Protein AF-A0A7X9GBL4-F1 (afdb_monomer_lite)

Structure (mmCIF, N/CA/C/O backbone):
data_AF-A0A7X9GBL4-F1
#
_entry.id   AF-A0A7X9GBL4-F1
#
loop_
_atom_site.group_PDB
_atom_site.id
_atom_site.type_symbol
_atom_site.label_atom_id
_atom_site.label_alt_id
_atom_site.label_comp_id
_atom_site.label_asym_id
_atom_site.label_entity_id
_atom_site.label_seq_id
_atom_site.pdbx_PDB_ins_code
_atom_site.Cartn_x
_atom_site.Cartn_y
_atom_site.Cartn_z
_atom_site.occupancy
_atom_site.B_iso_or_equiv
_atom_site.auth_seq_id
_atom_site.auth_comp_id
_atom_site.auth_asym_id
_atom_site.auth_atom_id
_atom_site.pdbx_PDB_model_num
ATOM 1 N N . MET A 1 1 ? -9.971 -14.506 35.851 1.00 68.44 1 MET A N 1
ATOM 2 C CA . MET A 1 1 ? -10.190 -13.549 34.741 1.00 68.44 1 MET A CA 1
ATOM 3 C C . MET A 1 1 ? -8.897 -13.422 33.952 1.00 68.44 1 MET A C 1
ATOM 5 O O . MET A 1 1 ? -7.859 -13.241 34.574 1.00 68.44 1 MET A O 1
ATOM 9 N N . LYS A 1 2 ? -8.928 -13.573 32.623 1.00 83.25 2 LYS A N 1
ATOM 10 C CA . LYS A 1 2 ? -7.744 -13.366 31.772 1.00 83.25 2 LYS A CA 1
ATOM 11 C C . LYS A 1 2 ? -7.601 -11.865 31.495 1.00 83.25 2 LYS A C 1
ATOM 13 O O . LYS A 1 2 ? -8.618 -11.191 31.361 1.00 83.25 2 LYS A O 1
ATOM 18 N N . ASN A 1 3 ? -6.375 -11.345 31.452 1.00 83.12 3 ASN A N 1
ATOM 19 C CA . ASN A 1 3 ? -6.133 -9.928 31.168 1.00 83.12 3 ASN A CA 1
ATOM 20 C C . ASN A 1 3 ? -6.713 -9.560 29.782 1.00 83.12 3 ASN A C 1
ATOM 22 O O . ASN A 1 3 ? -6.296 -10.182 28.802 1.00 83.12 3 ASN A O 1
ATOM 26 N N . PRO A 1 4 ? -7.654 -8.598 29.685 1.00 81.25 4 PRO A N 1
ATOM 27 C CA . PRO A 1 4 ? -8.263 -8.215 28.412 1.00 81.25 4 PRO A CA 1
ATOM 28 C C . PRO A 1 4 ? -7.391 -7.253 27.586 1.00 81.25 4 PRO A C 1
ATOM 30 O O . PRO A 1 4 ? -7.684 -7.007 26.419 1.00 81.25 4 PRO A O 1
ATOM 33 N N . PHE A 1 5 ? -6.328 -6.686 28.166 1.00 84.38 5 PHE A N 1
ATOM 34 C CA . PHE A 1 5 ? -5.505 -5.673 27.512 1.00 84.38 5 PHE A CA 1
ATOM 35 C C . PHE A 1 5 ? -4.377 -6.290 26.679 1.00 84.38 5 PHE A C 1
ATOM 37 O O . PHE A 1 5 ? -3.616 -7.137 27.153 1.00 84.38 5 PHE A O 1
ATOM 44 N N . LYS A 1 6 ? -4.233 -5.802 25.441 1.00 83.19 6 LYS A N 1
ATOM 45 C CA . LYS A 1 6 ? -3.100 -6.096 24.555 1.00 83.19 6 LYS A CA 1
ATOM 46 C C . LYS A 1 6 ? -2.160 -4.899 24.496 1.00 83.19 6 LYS A C 1
ATOM 48 O O . LYS A 1 6 ? -2.595 -3.771 24.289 1.00 83.19 6 LYS A O 1
ATOM 53 N N . PHE A 1 7 ? -0.865 -5.163 24.639 1.00 83.12 7 PHE A N 1
ATOM 54 C CA . PHE A 1 7 ? 0.184 -4.147 24.607 1.00 83.12 7 PHE A CA 1
ATOM 55 C C . PHE A 1 7 ? 1.187 -4.447 23.492 1.00 83.12 7 PHE A C 1
ATOM 57 O O . PHE A 1 7 ? 1.377 -5.601 23.111 1.00 83.12 7 PHE A O 1
ATOM 64 N N . GLY A 1 8 ? 1.821 -3.399 22.961 1.00 80.25 8 GLY A N 1
ATOM 65 C CA . GLY A 1 8 ? 2.931 -3.518 22.007 1.00 80.25 8 GLY A CA 1
ATOM 66 C C . GLY A 1 8 ? 2.575 -4.097 20.633 1.00 80.25 8 GLY A C 1
ATOM 67 O O . GLY A 1 8 ? 3.478 -4.421 19.872 1.00 80.25 8 GLY A O 1
ATOM 68 N N . THR A 1 9 ? 1.290 -4.238 20.307 1.00 83.94 9 THR A N 1
ATOM 69 C CA . THR A 1 9 ? 0.820 -4.857 19.060 1.00 83.94 9 THR A CA 1
ATOM 70 C C . THR A 1 9 ? -0.289 -4.027 18.421 1.00 83.94 9 THR A C 1
ATOM 72 O O . THR A 1 9 ? -0.995 -3.282 19.103 1.00 83.94 9 THR A O 1
ATOM 75 N N . VAL A 1 10 ? -0.438 -4.143 17.098 1.00 84.88 10 VAL A N 1
ATOM 76 C CA . VAL A 1 10 ? -1.598 -3.594 16.383 1.00 84.88 10 VAL A CA 1
ATOM 77 C C . VAL A 1 10 ? -2.838 -4.371 16.822 1.00 84.88 10 VAL A C 1
ATOM 79 O O . VAL A 1 10 ? -2.853 -5.602 16.766 1.00 84.88 10 VAL A O 1
ATOM 82 N N . VAL A 1 11 ? -3.871 -3.654 17.255 1.00 87.50 11 VAL A N 1
ATOM 83 C CA . VAL A 1 11 ? -5.123 -4.230 17.768 1.00 87.50 11 VAL A CA 1
ATOM 84 C C . VAL A 1 11 ? -6.243 -4.097 16.738 1.00 87.50 11 VAL A C 1
ATOM 86 O O . VAL A 1 11 ? -6.223 -3.192 15.906 1.00 87.50 11 VAL A O 1
ATOM 89 N N . ASP A 1 12 ? -7.214 -5.005 16.786 1.00 82.00 12 ASP A N 1
ATOM 90 C CA . ASP A 1 12 ? -8.395 -5.022 15.922 1.00 82.00 12 ASP A CA 1
ATOM 91 C C . ASP A 1 12 ? -9.640 -5.523 16.673 1.00 82.00 12 ASP A C 1
ATOM 93 O O . ASP A 1 12 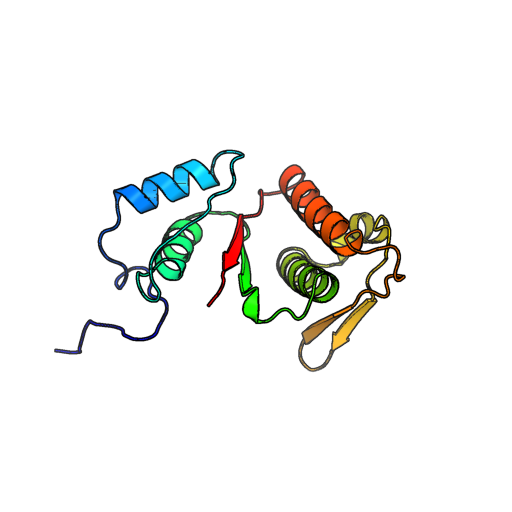? -9.544 -6.076 17.776 1.00 82.00 12 ASP A O 1
ATOM 97 N N . LYS A 1 13 ? -10.815 -5.311 16.058 1.00 81.50 13 LYS A N 1
ATOM 98 C CA . LYS A 1 13 ? -12.116 -5.844 16.492 1.00 81.50 13 LYS A CA 1
ATOM 99 C C . LYS A 1 13 ? -12.384 -5.591 17.981 1.00 81.50 13 LYS A C 1
ATOM 101 O O . LYS A 1 13 ? -12.431 -4.448 18.413 1.00 81.50 13 LYS A O 1
ATOM 106 N N . GLU A 1 14 ? -12.524 -6.660 18.762 1.00 82.50 14 GLU A N 1
ATOM 107 C CA . GLU A 1 14 ? -12.845 -6.648 20.193 1.00 82.50 14 GLU A CA 1
ATOM 108 C C . GLU A 1 14 ? -11.799 -5.925 21.060 1.00 82.50 14 GLU A C 1
ATOM 110 O O . GLU A 1 14 ? -12.103 -5.520 22.177 1.00 82.50 14 GLU A O 1
ATOM 115 N N . HIS A 1 15 ? -10.579 -5.730 20.544 1.00 84.38 15 HIS A N 1
ATOM 116 C CA . HIS A 1 15 ? -9.502 -5.018 21.235 1.00 84.38 15 HIS A CA 1
ATOM 117 C C . HIS A 1 15 ? -9.341 -3.562 20.758 1.00 84.38 15 HIS A C 1
ATOM 119 O O . HIS A 1 15 ? -8.476 -2.853 21.272 1.00 84.38 15 HIS A O 1
ATOM 125 N N . PHE A 1 16 ? -10.134 -3.109 19.777 1.00 87.88 16 PHE A N 1
ATOM 126 C CA . PHE A 1 16 ? -10.150 -1.725 19.305 1.00 87.88 16 PHE A CA 1
ATOM 127 C C . PHE A 1 16 ? -11.384 -1.006 19.861 1.00 87.88 16 PHE A C 1
ATOM 129 O O . PHE A 1 16 ? -12.517 -1.375 19.563 1.00 87.88 16 PHE A O 1
ATOM 136 N N . THR A 1 17 ? -11.171 0.017 20.688 1.00 86.50 17 THR A N 1
ATOM 137 C CA . THR A 1 17 ? -12.250 0.725 21.390 1.00 86.50 17 THR A CA 1
ATOM 138 C C . THR A 1 17 ? -12.312 2.198 20.989 1.00 86.50 17 THR A C 1
ATOM 140 O O . THR A 1 17 ? -11.298 2.806 20.640 1.00 86.50 17 THR A O 1
ATOM 143 N N . ASN A 1 18 ? -13.510 2.786 21.095 1.00 89.69 18 ASN A N 1
ATOM 144 C CA . ASN A 1 18 ? -13.777 4.204 20.825 1.00 89.69 18 ASN A CA 1
ATOM 145 C C . ASN A 1 18 ? -13.439 4.620 19.367 1.00 89.69 18 ASN A C 1
ATOM 147 O O . ASN A 1 18 ? -13.572 3.809 18.449 1.00 89.69 18 ASN A O 1
ATOM 151 N N . ARG A 1 19 ? -13.048 5.883 19.142 1.00 92.69 19 ARG A N 1
ATOM 152 C CA . ARG A 1 19 ? -12.660 6.459 17.844 1.00 92.69 19 ARG A CA 1
ATOM 153 C C . ARG A 1 19 ? -13.783 6.452 16.804 1.00 92.69 19 ARG A C 1
ATOM 155 O O . ARG A 1 19 ? -13.548 6.137 15.641 1.00 92.69 19 ARG A O 1
ATOM 162 N N . ILE A 1 20 ? -15.028 6.660 17.232 1.00 93.25 20 ILE A N 1
ATOM 163 C CA . ILE A 1 20 ? -16.199 6.544 16.346 1.00 93.25 20 ILE A CA 1
ATOM 164 C C . ILE A 1 20 ? -16.144 7.622 15.255 1.00 93.25 20 ILE A C 1
ATOM 166 O O . ILE A 1 20 ? -16.315 7.309 14.077 1.00 93.25 20 ILE A O 1
ATOM 170 N N . GLU A 1 21 ? -15.838 8.861 15.641 1.00 95.81 21 GLU A N 1
ATOM 171 C CA . GLU A 1 21 ? -15.731 10.000 14.725 1.00 95.81 21 GLU A CA 1
ATOM 172 C C . GLU A 1 21 ? -14.552 9.826 13.765 1.00 95.81 21 GLU A C 1
ATOM 174 O O . GLU A 1 21 ? -14.744 9.861 12.551 1.00 95.81 21 GLU A O 1
ATOM 179 N N . GLU A 1 22 ? -13.358 9.498 14.270 1.00 96.00 22 GLU A N 1
ATOM 180 C CA . GLU A 1 22 ? -12.175 9.324 13.420 1.00 96.00 22 GLU A CA 1
ATOM 181 C C . GLU A 1 22 ? -12.327 8.144 12.453 1.00 96.00 22 GLU A C 1
ATOM 183 O O . GLU A 1 22 ? -11.852 8.194 11.319 1.00 96.00 22 GLU A O 1
ATOM 188 N N . GLN A 1 23 ? -13.015 7.070 12.856 1.00 95.12 23 GLN A N 1
ATOM 189 C CA . GLN A 1 23 ? -13.348 5.979 11.937 1.00 95.12 23 GLN A CA 1
ATOM 190 C C . GLN A 1 23 ? -14.248 6.455 10.797 1.00 95.12 23 GLN A C 1
ATOM 192 O O . GLN A 1 23 ? -14.038 6.044 9.654 1.00 95.12 23 GLN A O 1
ATOM 197 N N . GLN A 1 24 ? -15.238 7.299 11.092 1.00 95.62 24 GLN A N 1
ATOM 198 C CA . GLN A 1 24 ? -16.125 7.850 10.074 1.00 95.62 24 GLN A CA 1
ATOM 199 C C . GLN A 1 24 ? -15.380 8.814 9.144 1.00 95.62 24 GLN A C 1
ATOM 201 O O . GLN A 1 24 ? -15.547 8.730 7.929 1.00 95.62 24 GLN A O 1
ATOM 206 N N . GLU A 1 25 ? -14.512 9.673 9.678 1.00 96.19 25 GLU A N 1
ATOM 207 C CA . GLU A 1 25 ? -13.670 10.573 8.883 1.00 96.19 25 GLU A CA 1
ATOM 208 C C . GLU A 1 25 ? -12.751 9.800 7.933 1.00 96.19 25 GLU A C 1
ATOM 210 O O . GLU A 1 25 ? -12.719 10.074 6.732 1.00 96.19 25 GLU A O 1
ATOM 215 N N . VAL A 1 26 ? -12.059 8.776 8.442 1.00 96.62 26 VAL A N 1
ATOM 216 C CA . VAL A 1 26 ? -11.188 7.917 7.629 1.00 96.62 26 VAL A CA 1
ATOM 217 C C . VAL A 1 26 ? -11.992 7.234 6.518 1.00 96.62 26 VAL A C 1
ATOM 219 O O . VAL A 1 26 ? -11.536 7.210 5.375 1.00 96.62 26 VAL A O 1
ATOM 222 N N . ARG A 1 27 ? -13.195 6.714 6.812 1.00 95.62 27 ARG A N 1
ATOM 223 C CA . ARG A 1 27 ? -14.085 6.122 5.791 1.00 95.62 27 ARG A CA 1
ATOM 224 C C . ARG A 1 27 ? -14.464 7.140 4.720 1.00 95.62 27 ARG A C 1
ATOM 226 O O . ARG A 1 27 ? -14.261 6.867 3.540 1.00 95.62 27 ARG A O 1
ATOM 233 N N . ASN A 1 28 ? -14.923 8.322 5.128 1.00 95.94 28 ASN A N 1
ATOM 234 C CA . ASN A 1 28 ? -15.321 9.389 4.209 1.00 95.94 28 ASN A CA 1
ATOM 235 C C . ASN A 1 28 ? -14.179 9.761 3.250 1.00 95.94 28 ASN A C 1
ATOM 237 O O . ASN A 1 28 ? -14.402 9.916 2.048 1.00 95.94 28 ASN A O 1
ATOM 241 N N . VAL A 1 29 ? -12.942 9.857 3.752 1.00 96.44 29 VAL A N 1
ATOM 242 C CA . VAL A 1 29 ? -11.783 10.156 2.901 1.00 96.44 29 VAL A CA 1
ATOM 243 C C . VAL A 1 29 ? -11.445 8.983 1.978 1.00 96.44 29 VAL A C 1
ATOM 245 O O . VAL A 1 29 ? -11.244 9.211 0.787 1.00 96.44 29 VAL A O 1
ATOM 248 N N . ILE A 1 30 ? -11.451 7.739 2.472 1.00 94.69 30 ILE A N 1
ATOM 249 C CA . ILE A 1 30 ? -11.197 6.531 1.661 1.00 94.69 30 ILE A CA 1
ATOM 250 C C . ILE A 1 30 ? -12.201 6.387 0.505 1.00 94.69 30 ILE A C 1
ATOM 252 O O . ILE A 1 30 ? -11.835 5.891 -0.574 1.00 94.69 30 ILE A O 1
ATOM 256 N N . ASP A 1 31 ? -13.454 6.785 0.716 1.00 93.00 31 ASP A N 1
ATOM 257 C CA . ASP A 1 31 ? -14.515 6.733 -0.293 1.00 93.00 31 ASP A CA 1
ATOM 258 C C . ASP A 1 31 ? -14.434 7.906 -1.284 1.00 93.00 31 ASP A C 1
ATOM 260 O O . ASP A 1 31 ? -14.800 7.761 -2.452 1.00 93.00 31 ASP A O 1
ATOM 264 N N . SER A 1 32 ? -13.826 9.024 -0.886 1.00 93.50 32 SER A N 1
ATOM 265 C CA . SER A 1 32 ? -13.530 10.161 -1.765 1.00 93.50 32 SER A CA 1
ATOM 266 C C . SER A 1 32 ? -12.341 9.913 -2.719 1.00 93.50 32 SER A C 1
ATOM 268 O O . SER A 1 32 ? -11.783 8.819 -2.784 1.00 93.50 32 SER A O 1
ATOM 270 N N . ASN A 1 33 ? -11.943 10.934 -3.486 1.00 88.69 33 ASN A N 1
ATOM 271 C CA . ASN A 1 33 ? -10.718 10.933 -4.305 1.00 88.69 33 ASN A CA 1
ATOM 272 C C . ASN A 1 33 ? -9.530 11.628 -3.609 1.00 88.69 33 ASN A C 1
ATOM 274 O O . ASN A 1 33 ? -8.524 11.903 -4.258 1.00 88.69 33 ASN A O 1
ATOM 278 N N . ASN A 1 34 ? -9.646 11.936 -2.314 1.00 93.81 34 ASN A N 1
ATOM 279 C CA . ASN A 1 34 ? -8.614 12.639 -1.558 1.00 93.81 34 ASN A CA 1
ATOM 280 C C . ASN A 1 34 ? -7.632 11.674 -0.886 1.00 93.81 34 ASN A C 1
ATOM 282 O O . ASN A 1 34 ? -7.973 10.547 -0.524 1.00 93.81 34 ASN A O 1
ATOM 286 N N . HIS A 1 35 ? -6.413 12.160 -0.660 1.00 95.19 35 HIS A N 1
ATOM 287 C CA . HIS A 1 35 ? -5.424 11.482 0.170 1.00 95.19 35 HIS A CA 1
ATOM 288 C C . HIS A 1 35 ? -5.606 11.869 1.642 1.00 95.19 35 HIS A C 1
ATOM 290 O O . HIS A 1 35 ? -5.867 13.030 1.957 1.00 95.19 35 HIS A O 1
ATOM 296 N N . LEU A 1 36 ? -5.442 10.898 2.543 1.00 95.75 36 LEU A N 1
ATOM 297 C CA . LEU A 1 36 ? -5.454 11.114 3.988 1.00 95.75 36 LEU A CA 1
ATOM 298 C C . LEU A 1 36 ? -4.023 11.102 4.528 1.00 95.75 36 LEU A C 1
ATOM 300 O O . LEU A 1 36 ? -3.305 10.124 4.330 1.00 95.75 36 LEU A O 1
ATOM 304 N N . ILE A 1 37 ? -3.647 12.141 5.271 1.00 95.44 37 ILE A N 1
ATOM 305 C CA . ILE A 1 37 ? -2.439 12.151 6.102 1.00 95.44 37 ILE A CA 1
ATOM 306 C C . ILE A 1 37 ? -2.886 12.050 7.560 1.00 95.44 37 ILE A C 1
ATOM 308 O O . ILE A 1 37 ? -3.650 12.889 8.032 1.00 95.44 37 ILE A O 1
ATOM 312 N N . LEU A 1 38 ? -2.421 11.023 8.274 1.00 94.06 38 LEU A N 1
ATOM 313 C CA . LEU A 1 38 ? -2.807 10.771 9.662 1.00 94.06 38 LEU A CA 1
ATOM 314 C C . LEU A 1 38 ? -1.632 11.063 10.607 1.00 94.06 38 LEU A C 1
ATOM 316 O O . LEU A 1 38 ? -0.645 10.329 10.627 1.00 94.06 38 LEU A O 1
ATOM 320 N N . ILE A 1 39 ? -1.746 12.117 11.420 1.00 92.62 39 ILE A N 1
ATOM 321 C CA . ILE A 1 39 ? -0.662 12.599 12.291 1.00 92.62 39 ILE A CA 1
ATOM 322 C C . ILE A 1 39 ? -1.056 12.438 13.759 1.00 92.62 39 ILE A C 1
ATOM 324 O O . ILE A 1 39 ? -2.106 12.894 14.197 1.00 92.62 39 ILE A O 1
ATOM 328 N N . SER A 1 40 ? -0.196 11.783 14.538 1.00 91.38 40 SER A N 1
ATOM 329 C CA . SER A 1 40 ? -0.317 11.672 15.996 1.00 91.38 40 SER A CA 1
ATOM 330 C C . SER A 1 40 ? 1.007 11.165 16.588 1.00 91.38 40 SER A C 1
ATOM 332 O O . SER A 1 40 ? 1.791 10.555 15.850 1.00 91.38 40 SER A O 1
ATOM 334 N N . PRO A 1 41 ? 1.235 11.265 17.911 1.00 91.81 41 PRO A N 1
ATOM 335 C CA . PRO A 1 41 ? 2.411 10.663 18.541 1.00 91.81 41 PRO A CA 1
ATOM 336 C C . PRO A 1 41 ? 2.481 9.132 18.357 1.00 91.81 41 PRO A C 1
ATOM 338 O O . PRO A 1 41 ? 1.489 8.468 18.012 1.00 91.81 41 PRO A O 1
ATOM 341 N N . ARG A 1 42 ? 3.668 8.545 18.578 1.00 87.62 42 ARG A N 1
ATOM 342 C CA . ARG A 1 42 ? 3.892 7.089 18.477 1.00 87.62 42 ARG A CA 1
ATOM 343 C C . ARG A 1 42 ? 3.001 6.345 19.481 1.00 87.62 42 ARG A C 1
ATOM 345 O O . ARG A 1 42 ? 2.803 6.809 20.597 1.00 87.62 42 ARG A O 1
ATOM 352 N N . ARG A 1 43 ? 2.488 5.171 19.091 1.00 87.75 43 ARG A N 1
ATOM 353 C CA . ARG A 1 43 ? 1.616 4.291 19.908 1.00 87.75 43 ARG A CA 1
ATOM 354 C C . ARG A 1 43 ? 0.200 4.815 20.210 1.00 87.75 43 ARG A C 1
ATOM 356 O O . ARG A 1 43 ? -0.506 4.200 20.995 1.00 87.75 43 ARG A O 1
ATOM 363 N N . TYR A 1 44 ? -0.267 5.854 19.517 1.00 90.88 44 TYR A N 1
ATOM 364 C CA . TYR A 1 44 ? -1.657 6.341 19.629 1.00 90.88 44 TYR A CA 1
ATOM 365 C C . TYR A 1 44 ? -2.691 5.529 18.823 1.00 90.88 44 TYR A C 1
ATOM 367 O O . TYR A 1 44 ? -3.865 5.893 18.779 1.00 90.88 44 TYR A O 1
ATOM 375 N N . GLY A 1 45 ? -2.272 4.427 18.190 1.00 90.38 45 GLY A N 1
ATOM 376 C CA . GLY A 1 45 ? -3.181 3.495 17.517 1.00 90.38 45 GLY A CA 1
ATOM 377 C C . GLY A 1 45 ? -3.542 3.846 16.071 1.00 90.38 45 GLY A C 1
ATOM 378 O O . GLY A 1 45 ? -4.538 3.332 15.581 1.00 90.38 45 GLY A O 1
ATOM 379 N N . LYS A 1 46 ? -2.742 4.665 15.371 1.00 93.62 46 LYS A N 1
ATOM 380 C CA . LYS A 1 46 ? -2.943 5.018 13.948 1.00 93.62 46 LYS A CA 1
ATOM 381 C C . LYS A 1 46 ? -3.086 3.794 13.038 1.00 93.62 46 LYS A C 1
ATOM 383 O O . LYS A 1 46 ? -4.105 3.634 12.375 1.00 93.62 46 LYS A O 1
ATOM 388 N N . THR A 1 47 ? -2.107 2.891 13.071 1.00 92.88 47 THR A N 1
ATOM 389 C CA . THR A 1 47 ? -2.118 1.648 12.286 1.00 92.88 47 THR A CA 1
ATOM 390 C C . THR A 1 47 ? -3.325 0.776 12.640 1.00 92.88 47 THR A C 1
ATOM 392 O O . THR A 1 47 ? -3.975 0.233 11.751 1.00 92.88 47 THR A O 1
ATOM 395 N N . SER A 1 48 ? -3.685 0.693 13.929 1.00 93.69 48 SER A N 1
ATOM 396 C CA . SER A 1 48 ? -4.883 -0.023 14.390 1.00 93.69 48 SER A CA 1
ATOM 397 C C . SER A 1 48 ? -6.171 0.608 13.855 1.00 93.69 48 SER A C 1
ATOM 399 O O . SER A 1 48 ? -7.052 -0.122 13.418 1.00 93.69 48 SER A O 1
ATOM 401 N N . LEU A 1 49 ? -6.271 1.942 13.826 1.00 94.81 49 LEU A N 1
ATOM 402 C CA . LEU A 1 49 ? -7.416 2.668 13.270 1.00 94.81 49 LEU A CA 1
ATOM 403 C C . LEU A 1 49 ? -7.585 2.367 11.777 1.00 94.81 49 LEU A C 1
ATOM 405 O O . LEU A 1 49 ? -8.664 1.949 11.360 1.00 94.81 49 LEU A O 1
ATOM 409 N N . ILE A 1 50 ? -6.517 2.509 10.984 1.00 95.12 50 ILE A N 1
ATOM 410 C CA . ILE A 1 50 ? -6.564 2.224 9.542 1.00 95.12 50 ILE A CA 1
ATOM 411 C C . ILE A 1 50 ? -6.878 0.747 9.290 1.00 95.12 50 ILE A C 1
ATOM 413 O O . ILE A 1 50 ? -7.747 0.441 8.472 1.00 95.12 50 ILE A O 1
ATOM 417 N N . LYS A 1 51 ? -6.242 -0.181 10.018 1.00 93.56 51 LYS A N 1
ATOM 418 C CA . LYS A 1 51 ? -6.529 -1.620 9.916 1.00 93.56 51 LYS A CA 1
ATOM 419 C C . LYS A 1 51 ? -7.989 -1.922 10.261 1.00 93.56 51 LYS A C 1
ATOM 421 O O . LYS A 1 51 ? -8.643 -2.664 9.533 1.00 93.56 51 LYS A O 1
ATOM 426 N N . ASN A 1 52 ? -8.517 -1.327 11.331 1.00 94.00 52 ASN A N 1
ATOM 427 C CA . ASN A 1 52 ? -9.902 -1.533 11.737 1.00 94.00 52 ASN A CA 1
ATOM 428 C C . ASN A 1 52 ? -10.868 -1.026 10.663 1.00 94.00 52 ASN A C 1
ATOM 430 O O . ASN A 1 52 ? -11.710 -1.792 10.204 1.00 94.00 52 ASN A O 1
ATOM 434 N N . VAL A 1 53 ? -10.710 0.210 10.184 1.00 94.75 53 VAL A N 1
ATOM 435 C CA . VAL A 1 53 ? -11.577 0.769 9.134 1.00 94.75 53 VAL A CA 1
ATOM 436 C C . VAL A 1 53 ? -11.522 -0.070 7.855 1.00 94.75 53 VAL A C 1
ATOM 438 O O . VAL A 1 53 ? -12.564 -0.490 7.352 1.00 94.75 53 VAL A O 1
ATOM 441 N N . THR A 1 54 ? -10.317 -0.361 7.361 1.00 94.12 54 THR A N 1
ATOM 442 C CA . THR A 1 54 ? -10.120 -1.055 6.079 1.00 94.12 54 THR A CA 1
ATOM 443 C C . THR A 1 54 ? -10.542 -2.522 6.106 1.00 94.12 54 THR A C 1
ATOM 445 O O . THR A 1 54 ? -11.022 -3.017 5.093 1.00 94.12 54 THR A O 1
ATOM 448 N N . SER A 1 55 ? -10.467 -3.206 7.255 1.00 91.56 55 SER A N 1
ATOM 449 C CA . SER A 1 55 ? -10.921 -4.604 7.391 1.00 91.56 55 SER A CA 1
ATOM 450 C C . SER A 1 55 ? -12.416 -4.824 7.127 1.00 91.56 55 SER A C 1
ATOM 452 O O . SER A 1 55 ? -12.829 -5.953 6.878 1.00 91.56 55 SER A O 1
ATOM 454 N N . HIS A 1 56 ? -13.219 -3.757 7.163 1.00 87.88 56 HIS A N 1
ATOM 455 C CA . HIS A 1 56 ? -14.654 -3.795 6.874 1.00 87.88 56 HIS A CA 1
ATOM 456 C C . HIS A 1 56 ? -14.981 -3.369 5.436 1.00 87.88 56 HIS A C 1
ATOM 458 O O . HIS A 1 56 ? -16.154 -3.251 5.090 1.00 87.88 56 HIS A O 1
ATOM 464 N N . LEU A 1 57 ? -13.970 -3.074 4.615 1.00 92.50 57 LEU A N 1
ATOM 465 C CA . LEU A 1 57 ? -14.147 -2.625 3.240 1.00 92.50 57 LEU A CA 1
ATOM 466 C C . LEU A 1 57 ? -13.840 -3.767 2.279 1.00 92.50 57 LEU A C 1
ATOM 468 O O . LEU A 1 57 ? -12.804 -4.420 2.364 1.00 92.50 57 LEU A O 1
ATOM 472 N N . ASP A 1 58 ? -14.717 -3.959 1.303 1.00 93.69 58 ASP A N 1
ATOM 473 C CA . ASP A 1 58 ? -14.525 -4.931 0.232 1.00 93.69 58 ASP A CA 1
ATOM 474 C C . ASP A 1 58 ? -13.648 -4.333 -0.885 1.00 93.69 58 ASP A C 1
ATOM 476 O O . ASP A 1 58 ? -14.070 -4.154 -2.028 1.00 93.69 58 ASP A O 1
ATOM 480 N N . ARG A 1 59 ? -12.423 -3.926 -0.528 1.00 94.50 59 ARG A N 1
ATOM 481 C CA . ARG A 1 59 ? -11.436 -3.305 -1.424 1.00 94.50 59 ARG A CA 1
ATOM 482 C C . ARG A 1 59 ? -10.046 -3.897 -1.172 1.00 94.50 59 ARG A C 1
ATOM 484 O O . ARG A 1 59 ? -9.707 -4.180 -0.026 1.00 94.50 59 ARG A O 1
ATOM 491 N N . PRO A 1 60 ? -9.214 -4.064 -2.215 1.00 95.19 60 PRO A N 1
ATOM 492 C CA . PRO A 1 60 ? -7.853 -4.551 -2.036 1.00 95.19 60 PRO A CA 1
ATOM 493 C C . PRO A 1 60 ? -7.004 -3.543 -1.254 1.00 95.19 60 PRO A C 1
ATOM 495 O O . PRO A 1 60 ? -7.088 -2.339 -1.496 1.00 95.19 60 PRO A O 1
ATOM 498 N N . ILE A 1 61 ? -6.169 -4.034 -0.337 1.00 95.94 61 ILE A N 1
ATOM 499 C CA . ILE A 1 61 ? -5.317 -3.206 0.525 1.00 95.94 61 ILE A CA 1
ATOM 500 C C . ILE A 1 61 ? -3.852 -3.443 0.157 1.00 95.94 61 ILE A C 1
ATOM 502 O O . ILE A 1 61 ? -3.359 -4.568 0.228 1.00 95.94 61 ILE A O 1
ATOM 506 N N . ILE A 1 62 ? -3.147 -2.371 -0.196 1.00 96.44 62 ILE A N 1
ATOM 507 C CA . ILE A 1 62 ? -1.701 -2.356 -0.424 1.00 96.44 62 ILE A CA 1
ATOM 508 C C . ILE A 1 62 ? -1.082 -1.628 0.765 1.00 96.44 62 ILE A C 1
ATOM 510 O O . ILE A 1 62 ? -1.135 -0.406 0.826 1.00 96.44 62 ILE A O 1
ATOM 514 N N . SER A 1 63 ? -0.521 -2.366 1.722 1.00 95.50 63 SER A N 1
ATOM 515 C CA . SER A 1 63 ? 0.108 -1.776 2.910 1.00 95.50 63 SER A CA 1
ATOM 516 C C . SER A 1 63 ? 1.620 -1.948 2.873 1.00 95.50 63 SER A C 1
ATOM 518 O O . SER A 1 63 ? 2.107 -3.070 2.711 1.00 95.50 63 SER A O 1
ATOM 520 N N . LEU A 1 64 ? 2.357 -0.850 3.019 1.00 95.38 64 LEU A N 1
ATOM 521 C CA . LEU A 1 64 ? 3.813 -0.820 3.009 1.00 95.38 64 LEU A CA 1
ATOM 522 C C . LEU A 1 64 ? 4.329 0.056 4.149 1.00 95.38 64 LEU A C 1
ATOM 524 O O . LEU A 1 64 ? 3.932 1.209 4.281 1.00 95.38 64 LEU A O 1
ATOM 528 N N . ASP A 1 65 ? 5.230 -0.518 4.937 1.00 93.38 65 ASP A N 1
ATOM 529 C CA . ASP A 1 65 ? 6.073 0.221 5.866 1.00 93.38 65 ASP A CA 1
ATOM 530 C C . ASP A 1 65 ? 7.244 0.823 5.085 1.00 93.38 65 ASP A C 1
ATOM 532 O O . ASP A 1 65 ? 8.061 0.095 4.510 1.00 93.38 65 ASP A O 1
ATOM 536 N N . ILE A 1 66 ? 7.276 2.150 5.008 1.00 93.50 66 ILE A N 1
ATOM 537 C CA . ILE A 1 66 ? 8.263 2.881 4.214 1.00 93.50 66 ILE A CA 1
ATOM 538 C C . ILE A 1 66 ? 9.641 2.899 4.880 1.00 93.50 66 ILE A C 1
ATOM 540 O O . ILE A 1 66 ? 10.632 3.072 4.170 1.00 93.50 66 ILE A O 1
ATOM 544 N N . GLN A 1 67 ? 9.740 2.651 6.195 1.00 91.19 67 GLN A N 1
ATOM 545 C CA . GLN A 1 67 ? 11.036 2.582 6.885 1.00 91.19 67 GLN A CA 1
ATOM 546 C C . GLN A 1 67 ? 11.881 1.392 6.419 1.00 91.19 67 GLN A C 1
ATOM 548 O O . GLN A 1 67 ? 13.105 1.413 6.527 1.00 91.19 67 GLN A O 1
ATOM 553 N N . LEU A 1 68 ? 11.239 0.365 5.859 1.00 90.06 68 LEU A N 1
ATOM 554 C CA . LEU A 1 68 ? 11.914 -0.806 5.300 1.00 90.06 68 LEU A CA 1
ATOM 555 C C . LEU A 1 68 ? 12.454 -0.576 3.884 1.00 90.06 68 LEU A C 1
ATOM 557 O O . LEU A 1 68 ? 12.991 -1.508 3.288 1.00 90.06 68 LEU A O 1
ATOM 561 N N . THR A 1 69 ? 12.277 0.623 3.324 1.00 93.31 69 THR A N 1
ATOM 562 C CA . THR A 1 69 ? 12.704 0.945 1.961 1.00 93.31 69 THR A CA 1
ATOM 563 C C . THR A 1 69 ? 13.973 1.785 1.972 1.00 93.31 69 THR A C 1
ATOM 565 O O . THR A 1 69 ? 14.135 2.700 2.773 1.00 93.31 69 THR A O 1
ATOM 568 N N . THR A 1 70 ? 14.892 1.468 1.068 1.00 93.19 70 THR A N 1
ATOM 569 C CA . THR A 1 70 ? 16.235 2.072 1.005 1.00 93.19 70 THR A CA 1
ATOM 570 C C . THR A 1 70 ? 16.350 3.209 -0.014 1.00 93.19 70 THR A C 1
ATOM 572 O O . THR A 1 70 ? 17.367 3.897 -0.074 1.00 93.19 70 THR A O 1
ATOM 575 N N . GLY A 1 71 ? 15.309 3.434 -0.818 1.00 92.25 71 GLY A N 1
ATOM 576 C CA . GLY A 1 71 ? 15.253 4.494 -1.820 1.00 92.25 71 GLY A CA 1
ATOM 577 C C . GLY A 1 71 ? 14.060 4.339 -2.760 1.00 92.25 71 GLY A C 1
ATOM 578 O O . GLY A 1 71 ? 13.278 3.398 -2.641 1.00 92.25 71 GLY A O 1
ATOM 579 N N . ILE A 1 72 ? 13.933 5.246 -3.732 1.00 93.25 72 ILE A N 1
ATOM 580 C CA . ILE A 1 72 ? 12.764 5.332 -4.631 1.00 93.25 72 ILE A CA 1
ATOM 581 C C . ILE 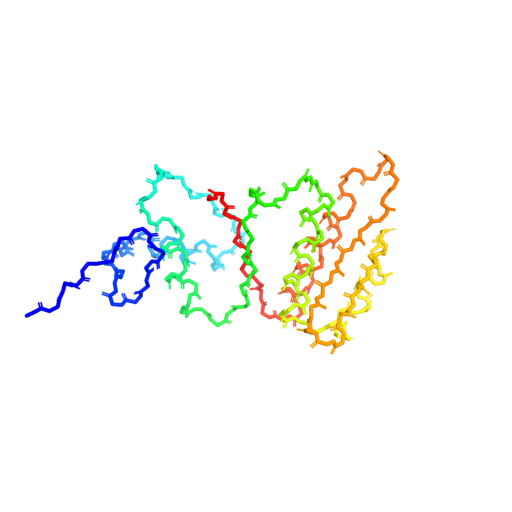A 1 72 ? 12.531 4.027 -5.410 1.00 93.25 72 ILE A C 1
ATOM 583 O O . ILE A 1 72 ? 11.401 3.552 -5.506 1.00 93.25 72 ILE A O 1
ATOM 587 N N . ASN A 1 73 ? 13.594 3.410 -5.930 1.00 93.62 73 ASN A N 1
ATOM 588 C CA . ASN A 1 73 ? 13.485 2.178 -6.718 1.00 93.62 73 ASN A CA 1
ATOM 589 C C . ASN A 1 73 ? 13.129 0.953 -5.870 1.00 93.62 73 ASN A C 1
ATOM 591 O O . ASN A 1 73 ? 12.380 0.083 -6.317 1.00 93.62 73 ASN A O 1
ATOM 595 N N . ASP A 1 74 ? 13.643 0.887 -4.644 1.00 94.69 74 ASP A N 1
ATOM 596 C CA . ASP A 1 74 ? 13.273 -0.159 -3.691 1.00 94.69 74 ASP A CA 1
ATOM 597 C C . ASP A 1 74 ? 11.818 0.033 -3.240 1.00 94.69 74 ASP A C 1
ATOM 599 O O . ASP A 1 74 ? 11.025 -0.902 -3.289 1.00 94.69 74 ASP A O 1
ATOM 603 N N . PHE A 1 75 ? 11.402 1.271 -2.961 1.00 95.62 75 PHE A N 1
ATOM 604 C CA . PHE A 1 75 ? 10.004 1.608 -2.689 1.00 95.62 75 PHE A CA 1
ATOM 605 C C . PHE A 1 75 ? 9.068 1.180 -3.832 1.00 95.62 75 PHE A C 1
ATOM 607 O O . PHE A 1 75 ? 8.074 0.490 -3.589 1.00 95.62 75 PHE A O 1
ATOM 614 N N . ALA A 1 76 ? 9.417 1.491 -5.085 1.00 96.69 76 ALA A N 1
ATOM 615 C CA . ALA A 1 76 ? 8.676 1.042 -6.263 1.00 96.69 76 ALA A CA 1
ATOM 616 C C . ALA A 1 76 ? 8.615 -0.495 -6.358 1.00 96.69 76 ALA A C 1
ATOM 618 O O . ALA A 1 76 ? 7.549 -1.062 -6.612 1.00 96.69 76 ALA A O 1
ATOM 619 N N . SER A 1 77 ? 9.731 -1.184 -6.098 1.00 96.31 77 SER A N 1
ATOM 620 C CA . SER A 1 77 ? 9.813 -2.653 -6.119 1.00 96.31 77 SER A CA 1
ATOM 621 C C . SER A 1 77 ? 8.922 -3.285 -5.048 1.00 96.31 77 SER A C 1
ATOM 623 O O . SER A 1 77 ? 8.152 -4.208 -5.325 1.00 96.31 77 SER A O 1
ATOM 625 N N . GLN A 1 78 ? 8.962 -2.750 -3.827 1.00 96.31 78 GLN A N 1
ATOM 626 C CA . GLN A 1 78 ? 8.171 -3.210 -2.686 1.00 96.31 78 GLN A CA 1
ATOM 627 C C . GLN A 1 78 ? 6.671 -2.958 -2.868 1.00 96.31 78 GLN A C 1
ATOM 629 O O . GLN A 1 78 ? 5.855 -3.791 -2.445 1.00 96.31 78 GLN A O 1
ATOM 634 N N . LEU A 1 79 ? 6.300 -1.841 -3.503 1.00 96.94 79 LEU A N 1
ATOM 635 C CA . LEU A 1 79 ? 4.926 -1.551 -3.910 1.00 96.94 79 LEU A CA 1
ATOM 636 C C . LEU A 1 79 ? 4.454 -2.532 -4.983 1.00 96.94 79 LEU A C 1
ATOM 638 O O . LEU A 1 79 ? 3.424 -3.183 -4.794 1.00 96.94 79 LEU A O 1
ATOM 642 N N . LEU A 1 80 ? 5.220 -2.708 -6.065 1.00 97.19 80 LEU A N 1
ATOM 643 C CA . LEU A 1 80 ? 4.861 -3.630 -7.144 1.00 97.19 80 LEU A CA 1
ATOM 644 C C . LEU A 1 80 ? 4.720 -5.069 -6.628 1.00 97.19 80 LEU A C 1
ATOM 646 O O . LEU A 1 80 ? 3.778 -5.771 -6.995 1.00 97.19 80 LEU A O 1
ATOM 650 N N . LYS A 1 81 ? 5.582 -5.484 -5.693 1.00 96.31 81 LYS A N 1
ATOM 651 C CA . LYS A 1 81 ? 5.517 -6.802 -5.044 1.00 96.31 81 LYS A CA 1
ATOM 652 C C . LYS A 1 81 ? 4.190 -7.014 -4.325 1.00 96.31 81 LYS A C 1
ATOM 654 O O . LYS A 1 81 ? 3.645 -8.114 -4.355 1.00 96.31 81 LYS A O 1
ATOM 659 N N . ARG A 1 82 ? 3.637 -5.975 -3.696 1.00 95.75 82 ARG A N 1
ATOM 660 C CA . ARG A 1 82 ? 2.328 -6.030 -3.024 1.00 95.75 82 ARG A CA 1
ATOM 661 C C . ARG A 1 82 ? 1.169 -5.978 -4.011 1.00 95.75 82 ARG A C 1
ATOM 663 O O . ARG A 1 82 ? 0.206 -6.713 -3.823 1.00 95.75 82 ARG A O 1
ATOM 670 N N . VAL A 1 83 ? 1.287 -5.199 -5.085 1.00 96.62 83 VAL A N 1
ATOM 671 C CA . VAL A 1 83 ? 0.311 -5.193 -6.187 1.00 96.62 83 VAL A CA 1
ATOM 672 C C . VAL A 1 83 ? 0.177 -6.592 -6.799 1.00 96.62 83 VAL A C 1
ATOM 674 O O . VAL A 1 83 ? -0.934 -7.107 -6.920 1.00 96.62 83 VAL A O 1
ATOM 677 N N . LEU A 1 84 ? 1.300 -7.253 -7.096 1.00 95.06 84 LEU A N 1
ATOM 678 C CA . LEU A 1 84 ? 1.324 -8.595 -7.689 1.00 95.06 84 LEU A CA 1
ATOM 679 C C . LEU A 1 84 ? 0.812 -9.706 -6.753 1.00 95.06 84 LEU A C 1
ATOM 681 O O . LEU A 1 84 ? 0.387 -10.759 -7.225 1.00 95.06 84 LEU A O 1
ATOM 685 N N . LYS A 1 85 ? 0.805 -9.478 -5.431 1.00 92.50 85 LYS A N 1
ATOM 686 C CA . LYS A 1 85 ? 0.151 -10.384 -4.466 1.00 92.50 85 LYS A CA 1
ATOM 687 C C . LYS A 1 85 ? -1.375 -10.303 -4.519 1.00 92.50 85 LYS A C 1
ATOM 689 O O . LYS A 1 85 ? -2.040 -11.278 -4.190 1.00 92.50 85 LYS A O 1
ATOM 694 N N . ILE A 1 86 ? -1.923 -9.151 -4.901 1.00 91.75 86 ILE A N 1
ATOM 695 C CA . ILE A 1 86 ? -3.372 -8.925 -5.001 1.00 91.75 86 ILE A CA 1
ATOM 696 C C . ILE A 1 86 ? -3.879 -9.394 -6.364 1.00 91.75 86 ILE A C 1
ATOM 698 O O . ILE A 1 86 ? -4.893 -10.084 -6.465 1.00 91.75 86 ILE A O 1
ATOM 702 N N . ASN A 1 87 ? -3.162 -9.026 -7.424 1.00 90.94 87 ASN A N 1
ATOM 703 C CA . ASN A 1 87 ? -3.492 -9.374 -8.795 1.00 90.94 87 ASN A CA 1
ATOM 704 C C . ASN A 1 87 ? -2.322 -10.152 -9.413 1.00 90.94 87 ASN A C 1
ATOM 706 O O . ASN A 1 87 ? -1.247 -9.577 -9.572 1.00 90.94 87 ASN A O 1
ATOM 710 N N . PRO A 1 88 ? -2.519 -11.427 -9.805 1.00 89.12 88 PRO A N 1
ATOM 711 C CA . PRO A 1 88 ? -1.453 -12.236 -10.386 1.00 89.12 88 PRO A CA 1
ATOM 712 C C . PRO A 1 88 ? -0.806 -11.574 -11.604 1.00 89.12 88 PRO A C 1
ATOM 714 O O . PRO A 1 88 ? -1.499 -10.933 -12.400 1.00 89.12 88 PRO A O 1
ATOM 717 N N . TYR A 1 89 ? 0.496 -11.810 -11.789 1.00 89.69 89 TYR A N 1
ATOM 718 C CA . TYR A 1 89 ? 1.283 -11.268 -12.903 1.00 89.69 89 TYR A CA 1
ATOM 719 C C . TYR A 1 89 ? 0.603 -11.449 -14.266 1.00 89.69 89 TYR A C 1
ATOM 721 O O . TYR A 1 89 ? 0.522 -10.495 -15.032 1.00 89.69 89 TYR A O 1
ATOM 729 N N . GLU A 1 90 ? 0.008 -12.614 -14.536 1.00 91.50 90 GLU A N 1
ATOM 730 C CA . GLU A 1 90 ? -0.691 -12.889 -15.800 1.00 91.50 90 GLU A CA 1
ATOM 731 C C . GLU A 1 90 ? -1.789 -11.877 -16.145 1.00 91.50 90 GLU A C 1
ATOM 733 O O . GLU A 1 90 ? -2.004 -11.576 -17.318 1.00 91.50 90 GLU A O 1
ATOM 738 N N . LYS A 1 91 ? -2.465 -11.315 -15.134 1.00 92.75 91 LYS A N 1
ATOM 739 C CA . LYS A 1 91 ? -3.490 -10.281 -15.335 1.00 92.75 91 LYS A CA 1
ATOM 740 C C . LYS A 1 91 ? -2.886 -8.905 -15.597 1.00 92.75 91 LYS A C 1
ATOM 742 O O . LYS A 1 91 ? -3.530 -8.070 -16.224 1.00 92.75 91 LYS A O 1
ATOM 747 N N . LEU A 1 92 ? -1.677 -8.657 -15.097 1.00 94.75 92 LEU A N 1
ATOM 748 C CA . LEU A 1 92 ? -1.030 -7.346 -15.121 1.00 94.75 92 LEU A CA 1
ATOM 749 C C . LEU A 1 92 ? 0.104 -7.234 -16.147 1.00 94.75 92 LEU A C 1
ATOM 751 O O . LEU A 1 92 ? 0.582 -6.128 -16.394 1.00 94.75 92 LEU A O 1
ATOM 755 N N . LYS A 1 93 ? 0.502 -8.336 -16.793 1.00 93.88 93 LYS A N 1
ATOM 756 C CA . LYS A 1 93 ? 1.642 -8.396 -17.720 1.00 93.88 93 LYS A CA 1
ATOM 757 C C . LYS A 1 93 ? 1.588 -7.346 -18.827 1.00 93.88 93 LYS A C 1
ATOM 759 O O . LYS A 1 93 ? 2.606 -6.736 -19.127 1.00 93.88 93 LYS A O 1
ATOM 764 N N . HIS A 1 94 ? 0.406 -7.072 -19.385 1.00 93.88 94 HIS A N 1
ATOM 765 C CA . HIS A 1 94 ? 0.249 -6.064 -20.436 1.00 93.88 94 HIS A CA 1
ATOM 766 C C . HIS A 1 94 ? 0.482 -4.639 -19.930 1.00 93.88 94 HIS A C 1
ATOM 768 O O . HIS A 1 94 ? 1.018 -3.821 -20.667 1.00 93.88 94 HIS A O 1
ATOM 774 N N . PHE A 1 95 ? 0.132 -4.341 -18.677 1.00 94.81 95 PHE A N 1
ATOM 775 C CA . PHE A 1 95 ? 0.426 -3.040 -18.079 1.00 94.81 95 PHE A CA 1
ATOM 776 C C . PHE A 1 95 ? 1.898 -2.905 -17.711 1.00 94.81 95 PHE A C 1
ATOM 778 O O . PHE A 1 95 ? 2.485 -1.856 -17.947 1.00 94.81 95 PHE A O 1
ATOM 785 N N . ILE A 1 96 ? 2.492 -3.968 -17.166 1.00 95.12 96 ILE A N 1
ATOM 786 C CA . ILE A 1 96 ? 3.905 -3.990 -16.770 1.00 95.12 96 ILE A CA 1
ATOM 787 C C . ILE A 1 96 ? 4.813 -3.880 -18.001 1.00 95.12 96 ILE A C 1
ATOM 789 O O . ILE A 1 96 ? 5.820 -3.185 -17.960 1.00 95.12 96 ILE A O 1
ATOM 793 N N . ALA A 1 97 ? 4.429 -4.488 -19.126 1.00 94.06 97 ALA A N 1
ATOM 794 C CA . ALA A 1 97 ? 5.148 -4.360 -20.393 1.00 94.06 97 ALA A CA 1
ATOM 795 C C . ALA A 1 97 ? 5.159 -2.924 -20.956 1.00 94.06 97 ALA A C 1
ATOM 797 O O . ALA A 1 97 ? 5.970 -2.623 -21.823 1.00 94.06 97 ALA A O 1
ATOM 798 N N . GLN A 1 98 ? 4.268 -2.044 -20.482 1.00 94.44 98 GLN A N 1
ATOM 799 C CA . GLN A 1 98 ? 4.223 -0.627 -20.863 1.00 94.44 98 GLN A CA 1
ATOM 800 C C . GLN A 1 98 ? 5.058 0.268 -19.941 1.00 94.44 98 GLN A C 1
ATOM 802 O O . GLN A 1 98 ? 5.044 1.487 -20.114 1.00 94.44 98 GLN A O 1
ATOM 807 N N . PHE A 1 99 ? 5.730 -0.296 -18.936 1.00 95.50 99 PHE A N 1
ATOM 808 C CA . PHE A 1 99 ? 6.601 0.488 -18.068 1.00 95.50 99 PHE A CA 1
ATO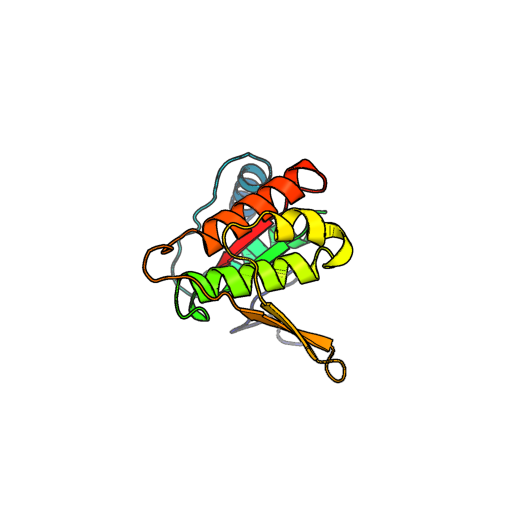M 809 C C . PHE A 1 99 ? 7.770 1.030 -18.888 1.00 95.50 99 PHE A C 1
ATOM 811 O O . PHE A 1 99 ? 8.310 0.340 -19.753 1.00 95.50 99 PHE A O 1
ATOM 818 N N . ARG A 1 100 ? 8.192 2.257 -18.581 1.00 94.25 100 ARG A N 1
ATOM 819 C CA . ARG A 1 100 ? 9.412 2.854 -19.140 1.00 94.25 100 ARG A CA 1
ATOM 820 C C . ARG A 1 100 ? 10.629 2.010 -18.780 1.00 94.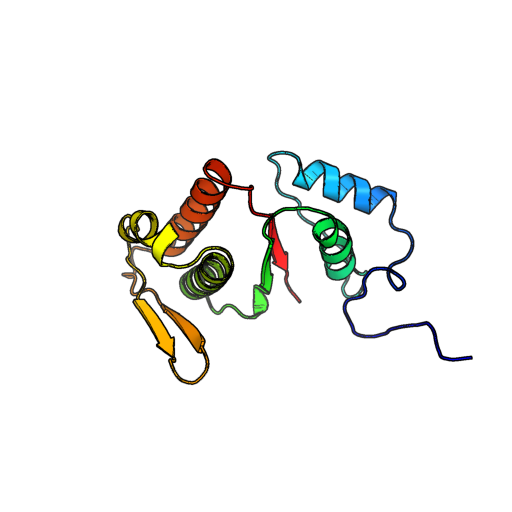25 100 ARG A C 1
ATOM 822 O O . ARG A 1 100 ? 11.551 1.885 -19.579 1.00 94.25 100 ARG A O 1
ATOM 829 N N . ILE A 1 101 ? 10.603 1.406 -17.590 1.00 93.56 101 ILE A N 1
ATOM 830 C CA . ILE A 1 101 ? 11.632 0.492 -17.097 1.00 93.56 101 ILE A CA 1
ATOM 831 C C . ILE A 1 101 ? 10.955 -0.809 -16.683 1.00 93.56 101 ILE A C 1
ATOM 833 O O . ILE A 1 101 ? 10.283 -0.884 -15.653 1.00 93.56 101 ILE A O 1
ATOM 837 N N . VAL A 1 102 ? 11.143 -1.847 -17.494 1.00 92.94 102 VAL A N 1
ATOM 838 C CA . VAL A 1 102 ? 10.554 -3.163 -17.238 1.00 92.94 102 VAL A CA 1
ATOM 839 C C . VAL A 1 102 ? 11.239 -3.804 -16.019 1.00 92.94 102 VAL A C 1
ATOM 841 O O . VAL A 1 102 ? 12.468 -3.931 -16.010 1.00 92.94 102 VAL A O 1
ATOM 844 N N . PRO A 1 103 ? 10.484 -4.209 -14.981 1.00 95.50 103 PRO A N 1
ATOM 845 C CA . PRO A 1 103 ? 11.051 -4.854 -13.802 1.00 95.50 103 PRO A CA 1
ATOM 846 C C . PRO A 1 103 ? 11.515 -6.280 -14.108 1.00 95.50 103 PRO A C 1
ATOM 848 O O . PRO A 1 103 ? 10.890 -7.002 -14.885 1.00 95.50 103 PRO A O 1
ATOM 851 N N . THR A 1 104 ? 12.565 -6.720 -13.417 1.00 95.50 104 THR A N 1
ATOM 852 C CA . THR A 1 104 ? 12.905 -8.143 -13.302 1.00 95.50 104 THR A CA 1
ATOM 853 C C . THR A 1 104 ? 12.111 -8.735 -12.143 1.00 95.50 104 THR A C 1
ATOM 855 O O . THR A 1 104 ? 12.149 -8.196 -11.037 1.00 95.50 104 THR A O 1
ATOM 858 N N . ILE A 1 105 ? 11.379 -9.821 -12.401 1.00 94.56 105 ILE A N 1
ATOM 859 C CA . ILE A 1 105 ? 10.585 -10.540 -11.399 1.00 94.56 105 ILE A CA 1
ATOM 860 C C . ILE A 1 105 ? 11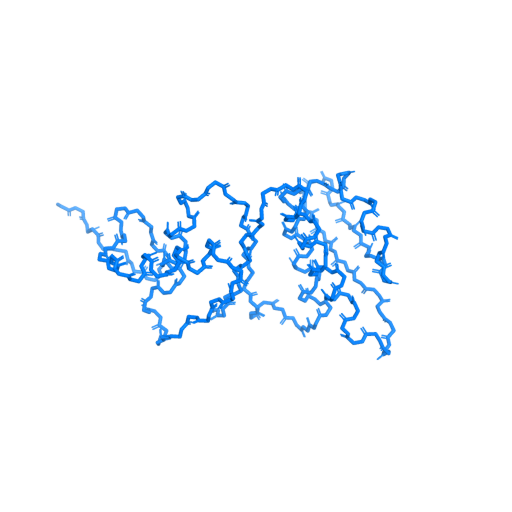.185 -11.934 -11.244 1.00 94.56 105 ILE A C 1
ATOM 862 O O . ILE A 1 105 ? 11.168 -12.729 -12.182 1.00 94.56 105 ILE A O 1
ATOM 866 N N . GLU A 1 106 ? 11.694 -12.226 -10.056 1.00 94.00 106 GLU A N 1
ATOM 867 C CA . GLU A 1 106 ? 12.265 -13.518 -9.695 1.00 94.00 106 GLU A CA 1
ATOM 868 C C . GLU A 1 106 ? 11.299 -14.252 -8.767 1.00 94.00 106 GLU A C 1
ATOM 870 O O . GLU A 1 106 ? 10.864 -13.721 -7.745 1.00 94.00 106 GLU A O 1
ATOM 875 N N . LEU A 1 107 ? 10.932 -15.477 -9.137 1.00 91.81 107 LEU A N 1
ATOM 876 C CA . LEU A 1 107 ? 10.056 -16.334 -8.345 1.00 91.81 107 LEU A CA 1
ATOM 877 C C . LEU A 1 107 ? 10.863 -17.517 -7.827 1.00 91.81 107 LEU A C 1
ATOM 879 O O . LEU A 1 107 ? 11.440 -18.272 -8.606 1.00 91.81 107 LEU A O 1
ATOM 883 N N . ASN A 1 108 ? 10.874 -17.697 -6.512 1.00 91.25 108 ASN A N 1
ATOM 884 C CA . ASN A 1 108 ? 11.458 -18.867 -5.886 1.00 91.25 108 ASN A CA 1
ATOM 885 C C . ASN A 1 108 ? 10.418 -20.004 -5.879 1.00 91.25 108 ASN A C 1
ATOM 887 O O . ASN A 1 108 ? 9.432 -19.916 -5.141 1.00 91.25 108 ASN A O 1
ATOM 891 N N . PRO A 1 109 ? 10.622 -21.088 -6.650 1.00 89.06 109 PRO A N 1
ATOM 892 C CA . PRO A 1 109 ? 9.639 -22.163 -6.772 1.00 89.06 109 PRO A CA 1
ATOM 893 C C . PRO A 1 109 ? 9.502 -23.006 -5.496 1.00 89.06 109 PRO A C 1
ATOM 895 O O . PRO A 1 109 ? 8.494 -23.683 -5.327 1.00 89.06 109 PRO A O 1
ATOM 898 N N . LEU A 1 110 ? 10.492 -22.972 -4.598 1.00 91.19 110 LEU A N 1
ATOM 899 C CA . LEU A 1 110 ? 10.496 -23.756 -3.360 1.00 91.19 110 LEU A CA 1
ATOM 900 C C . LEU A 1 110 ? 9.748 -23.045 -2.231 1.00 91.19 110 LEU A C 1
ATOM 902 O O . LEU A 1 110 ? 9.046 -23.685 -1.455 1.00 91.19 110 LEU A O 1
ATOM 906 N N . THR A 1 111 ? 9.906 -21.724 -2.126 1.00 89.31 111 THR A N 1
ATOM 907 C CA . THR A 1 111 ? 9.297 -20.927 -1.047 1.00 89.31 111 THR A CA 1
ATOM 908 C C . THR A 1 111 ? 8.037 -20.184 -1.483 1.00 89.31 111 THR A C 1
ATOM 910 O O . THR A 1 111 ? 7.314 -19.662 -0.637 1.00 89.31 111 THR A O 1
ATOM 913 N N . GLY A 1 112 ? 7.788 -20.078 -2.792 1.00 82.94 112 GLY A N 1
ATOM 914 C CA . GLY A 1 112 ? 6.787 -19.166 -3.349 1.00 82.94 112 GLY A CA 1
ATOM 915 C C . GLY A 1 112 ? 7.154 -17.687 -3.169 1.00 82.94 112 GLY A C 1
ATOM 916 O O . GLY A 1 112 ? 6.311 -16.811 -3.367 1.00 82.94 112 GLY A O 1
ATOM 917 N N . GLY A 1 113 ? 8.394 -17.394 -2.757 1.00 88.31 113 GLY A N 1
ATOM 918 C CA . GLY A 1 113 ? 8.909 -16.036 -2.630 1.00 88.31 113 GLY A CA 1
ATOM 919 C C . GLY A 1 113 ? 8.967 -15.338 -3.987 1.00 88.31 113 GLY A C 1
ATOM 920 O O . GLY A 1 113 ? 9.263 -15.962 -5.000 1.00 88.31 113 GLY A O 1
ATOM 921 N N . MET A 1 114 ? 8.681 -14.039 -3.998 1.00 92.12 114 MET A N 1
ATOM 922 C CA . MET A 1 114 ? 8.748 -13.199 -5.191 1.00 92.12 114 MET A CA 1
ATOM 923 C C . MET A 1 114 ? 9.634 -12.004 -4.895 1.00 92.12 114 MET A C 1
ATOM 925 O O . MET A 1 114 ? 9.320 -11.254 -3.973 1.00 92.12 114 MET A O 1
ATOM 929 N N . ASP A 1 115 ? 10.675 -11.796 -5.683 1.00 93.75 115 ASP A N 1
ATOM 930 C CA . ASP A 1 115 ? 11.532 -10.621 -5.612 1.00 93.75 115 ASP A CA 1
ATOM 931 C C . ASP A 1 115 ? 11.444 -9.821 -6.904 1.00 93.75 115 ASP A C 1
ATOM 933 O O . ASP A 1 115 ? 11.214 -10.352 -7.988 1.00 93.75 115 ASP A O 1
ATOM 937 N N . ILE A 1 116 ? 11.513 -8.503 -6.755 1.00 95.75 116 ILE A N 1
ATOM 938 C CA . ILE A 1 116 ? 11.300 -7.551 -7.837 1.00 95.75 116 ILE A CA 1
ATOM 939 C C . ILE A 1 116 ? 12.431 -6.549 -7.777 1.00 95.75 116 ILE A C 1
ATOM 941 O O . ILE A 1 116 ? 12.742 -6.037 -6.703 1.00 95.75 116 ILE A O 1
ATOM 945 N N . SER A 1 117 ? 13.025 -6.266 -8.927 1.00 94.75 117 SER A N 1
ATOM 946 C CA . SER A 1 117 ? 14.054 -5.244 -9.051 1.00 94.75 117 SER A CA 1
ATOM 947 C C . SER A 1 117 ? 13.892 -4.449 -10.339 1.00 94.75 117 SER A C 1
ATOM 949 O O . SER A 1 117 ? 13.423 -4.953 -11.362 1.00 94.75 117 SER A O 1
ATOM 951 N N . PHE A 1 118 ? 14.309 -3.188 -10.287 1.00 93.69 118 PHE A N 1
ATOM 952 C CA . PHE A 1 118 ? 14.449 -2.324 -11.453 1.00 93.69 118 PHE A CA 1
ATOM 953 C C . PHE A 1 118 ? 15.932 -2.064 -11.719 1.00 93.69 118 PHE A C 1
ATOM 955 O O . PHE A 1 118 ? 16.734 -2.004 -10.788 1.00 93.69 118 PHE A O 1
ATOM 962 N N . ARG A 1 119 ? 16.289 -1.853 -12.989 1.00 89.38 119 ARG A N 1
ATOM 963 C CA . ARG A 1 119 ? 17.629 -1.411 -13.408 1.00 89.38 119 ARG A CA 1
ATOM 964 C C . ARG A 1 119 ? 17.532 -0.047 -14.108 1.00 89.38 119 ARG A C 1
ATOM 966 O O . ARG A 1 119 ? 17.661 0.008 -15.329 1.00 89.38 119 ARG A O 1
ATOM 973 N N . PRO A 1 120 ? 17.210 1.029 -13.368 1.00 86.69 120 PRO A N 1
ATOM 974 C CA . PRO A 1 120 ? 17.103 2.375 -13.926 1.00 86.69 120 PRO A CA 1
ATOM 975 C C . PRO A 1 120 ? 18.480 2.939 -14.286 1.00 86.69 120 PRO A C 1
ATOM 977 O O . PRO A 1 120 ? 19.487 2.562 -13.684 1.00 86.69 120 PRO A O 1
ATOM 980 N N . SER A 1 121 ? 18.519 3.879 -15.231 1.00 83.44 121 SER A N 1
ATOM 981 C CA . SER A 1 121 ? 19.696 4.731 -15.414 1.00 83.44 121 SER A CA 1
ATOM 982 C C . SER A 1 121 ? 19.692 5.878 -14.393 1.00 83.44 121 SER A C 1
ATOM 984 O O . SER A 1 121 ? 18.652 6.198 -13.818 1.00 83.44 121 SER A O 1
ATOM 986 N N . GLU A 1 122 ? 20.828 6.554 -14.187 1.00 74.50 122 GLU A N 1
ATOM 987 C CA . GLU A 1 122 ? 20.922 7.712 -13.271 1.00 74.50 122 GLU A CA 1
ATOM 988 C C . GLU A 1 122 ? 19.972 8.871 -13.628 1.00 74.50 122 GLU A C 1
ATOM 990 O O . GLU A 1 122 ? 19.714 9.744 -12.805 1.00 74.50 122 GLU A O 1
ATOM 995 N N . LYS A 1 123 ? 19.438 8.899 -14.854 1.00 74.00 123 LYS A N 1
ATOM 996 C CA . LYS A 1 123 ? 18.498 9.934 -15.304 1.00 74.00 123 LYS A CA 1
ATOM 997 C C . LYS A 1 123 ? 17.046 9.632 -14.921 1.00 74.00 123 LYS A C 1
ATOM 999 O O . LYS A 1 123 ? 16.204 10.524 -15.000 1.00 74.00 123 LYS A O 1
ATOM 1004 N N . ASP A 1 124 ? 16.748 8.415 -14.474 1.00 73.75 124 ASP A N 1
ATOM 1005 C CA . ASP A 1 124 ? 15.383 7.910 -14.307 1.00 73.75 124 ASP A CA 1
ATOM 1006 C C . ASP A 1 124 ? 14.905 7.944 -12.848 1.00 73.75 124 ASP A C 1
ATOM 1008 O O . ASP A 1 124 ? 14.330 6.978 -12.345 1.00 73.75 124 ASP A O 1
ATOM 1012 N N . ASN A 1 125 ? 15.133 9.061 -12.152 1.00 74.50 125 ASN A N 1
ATOM 1013 C CA . ASN A 1 125 ? 14.989 9.128 -10.691 1.00 74.50 125 ASN A CA 1
ATOM 1014 C C . ASN A 1 125 ? 13.611 8.698 -10.150 1.00 74.50 125 ASN A C 1
ATOM 1016 O O . ASN A 1 125 ? 13.553 8.111 -9.073 1.00 74.50 125 ASN A O 1
ATOM 1020 N N . PHE A 1 126 ? 12.517 8.955 -10.876 1.00 91.12 126 PHE A N 1
ATOM 1021 C CA . PHE A 1 126 ? 11.150 8.641 -10.427 1.00 91.12 126 PHE A CA 1
ATOM 1022 C C . PHE A 1 126 ? 10.351 7.744 -11.378 1.00 91.12 126 PHE A C 1
ATOM 1024 O O . PHE A 1 126 ? 9.231 7.358 -11.044 1.00 91.12 126 PHE A O 1
ATOM 1031 N N . ALA A 1 127 ? 10.904 7.374 -12.538 1.00 93.88 127 ALA A N 1
ATOM 1032 C CA . ALA A 1 127 ? 10.145 6.684 -13.583 1.00 93.88 127 ALA A CA 1
ATOM 1033 C C . ALA A 1 127 ? 9.555 5.347 -13.098 1.00 93.88 127 ALA A C 1
ATOM 1035 O O . ALA A 1 127 ? 8.395 5.044 -13.369 1.00 93.88 127 ALA A O 1
ATOM 1036 N N . THR A 1 128 ? 10.327 4.583 -12.320 1.00 94.88 128 THR A N 1
ATOM 1037 C CA . THR A 1 128 ? 9.904 3.297 -11.742 1.00 94.88 128 THR A CA 1
ATOM 1038 C C . THR A 1 128 ? 8.724 3.460 -10.784 1.00 94.88 128 THR A C 1
ATOM 1040 O O . THR A 1 128 ? 7.749 2.714 -10.865 1.00 94.88 128 THR A O 1
ATOM 1043 N N . LEU A 1 129 ? 8.780 4.457 -9.896 1.00 96.38 129 LEU A N 1
ATOM 1044 C CA . LEU A 1 129 ? 7.717 4.733 -8.934 1.00 96.38 129 LEU A CA 1
ATOM 1045 C C . LEU A 1 129 ? 6.449 5.221 -9.634 1.00 96.38 129 LEU A C 1
ATOM 1047 O O . LEU A 1 129 ? 5.365 4.711 -9.361 1.00 96.38 129 LEU A O 1
ATOM 1051 N N . GLU A 1 130 ? 6.580 6.179 -10.547 1.00 96.75 130 GLU A N 1
ATOM 1052 C CA . GLU A 1 130 ? 5.460 6.692 -11.334 1.00 96.75 130 GLU A CA 1
ATOM 1053 C C . GLU A 1 130 ? 4.756 5.574 -12.112 1.00 96.75 130 GLU A C 1
ATOM 1055 O O . GLU A 1 130 ? 3.530 5.499 -12.098 1.00 96.75 130 GLU A O 1
ATOM 1060 N N . ASP A 1 131 ? 5.504 4.669 -12.749 1.00 97.12 131 ASP A N 1
ATOM 1061 C CA . ASP A 1 131 ? 4.925 3.542 -13.488 1.00 97.12 131 ASP A CA 1
ATOM 1062 C C . ASP A 1 131 ? 4.125 2.605 -12.570 1.00 97.12 131 ASP A C 1
ATOM 1064 O O . ASP A 1 131 ? 3.019 2.178 -12.917 1.00 97.12 131 ASP A O 1
ATOM 1068 N N . VAL A 1 132 ? 4.631 2.340 -11.362 1.00 97.50 132 VAL A N 1
ATOM 1069 C CA . VAL A 1 132 ? 3.933 1.526 -10.357 1.00 97.50 132 VAL A CA 1
ATOM 1070 C C . VAL A 1 132 ? 2.684 2.233 -9.820 1.00 97.50 132 VAL A C 1
ATOM 1072 O O . VAL A 1 132 ? 1.639 1.596 -9.679 1.00 97.50 132 VAL A O 1
ATOM 1075 N N . LEU A 1 133 ? 2.737 3.541 -9.559 1.00 97.06 133 LEU A N 1
ATOM 1076 C CA . LEU A 1 133 ? 1.566 4.315 -9.126 1.00 97.06 133 LEU A CA 1
ATOM 1077 C C . LEU A 1 133 ? 0.497 4.381 -10.227 1.00 97.06 133 LEU A C 1
ATOM 1079 O O . LEU A 1 133 ? -0.681 4.136 -9.961 1.00 97.06 133 LEU A O 1
ATOM 1083 N N . ASN A 1 134 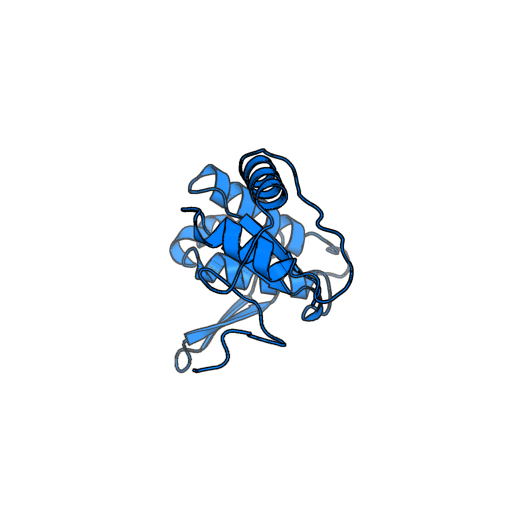? 0.911 4.598 -11.475 1.00 97.19 134 ASN A N 1
ATOM 1084 C CA . ASN A 1 134 ? 0.029 4.565 -12.640 1.00 97.19 134 ASN A CA 1
ATOM 1085 C C . ASN A 1 134 ? -0.612 3.182 -12.825 1.00 97.19 134 ASN A C 1
ATOM 1087 O O . ASN A 1 134 ? -1.783 3.081 -13.191 1.00 97.19 134 ASN A O 1
ATOM 1091 N N . LEU A 1 135 ? 0.123 2.098 -12.554 1.00 97.31 135 LEU A N 1
ATOM 1092 C CA . LEU A 1 135 ? -0.440 0.748 -12.541 1.00 97.31 135 LEU A CA 1
ATOM 1093 C C . LEU A 1 135 ? -1.538 0.612 -11.478 1.00 97.31 135 LEU A C 1
ATOM 1095 O O . LEU A 1 135 ? -2.606 0.087 -11.789 1.00 97.31 135 LEU A O 1
ATOM 1099 N N . ILE A 1 136 ? -1.311 1.097 -10.254 1.00 96.94 136 ILE A N 1
ATOM 1100 C CA . ILE A 1 136 ? -2.318 1.072 -9.179 1.00 96.94 136 ILE A CA 1
ATOM 1101 C C . ILE A 1 136 ? -3.578 1.841 -9.598 1.00 96.94 136 ILE A C 1
ATOM 1103 O O . ILE A 1 136 ? -4.693 1.360 -9.380 1.00 96.94 136 ILE A O 1
ATOM 1107 N N . GLU A 1 137 ? -3.424 2.993 -10.254 1.00 95.56 137 GLU A N 1
ATOM 1108 C CA . GLU A 1 137 ? -4.554 3.758 -10.786 1.00 95.56 137 GLU A CA 1
ATOM 1109 C C . GLU A 1 137 ? -5.311 2.981 -11.875 1.00 95.56 137 GLU A C 1
ATOM 1111 O O . GLU A 1 137 ? -6.538 2.874 -11.820 1.00 95.56 137 GLU A O 1
ATOM 1116 N N . LYS A 1 138 ? -4.601 2.382 -12.843 1.00 95.62 138 LYS A N 1
ATOM 1117 C CA . LYS A 1 138 ? -5.208 1.547 -13.897 1.00 95.62 138 LYS A CA 1
ATOM 1118 C C . LYS A 1 138 ? -5.978 0.365 -13.302 1.00 95.62 138 LYS A C 1
ATOM 1120 O O . LYS A 1 138 ? -7.107 0.107 -13.719 1.00 95.62 138 LYS A O 1
ATOM 1125 N N . ILE A 1 139 ? -5.414 -0.300 -12.291 1.00 94.69 139 ILE A N 1
ATOM 1126 C CA . ILE A 1 139 ? -6.087 -1.371 -11.544 1.00 94.69 139 ILE A CA 1
ATOM 1127 C C . ILE A 1 139 ? -7.374 -0.843 -10.909 1.00 94.69 139 ILE A C 1
ATOM 1129 O O . ILE A 1 139 ? -8.418 -1.483 -11.016 1.00 94.69 139 ILE A O 1
ATOM 1133 N N . GLY A 1 140 ? -7.327 0.337 -10.288 1.00 93.38 140 GLY A N 1
ATOM 1134 C CA . GLY A 1 140 ? -8.496 0.947 -9.663 1.00 93.38 140 GLY A CA 1
ATOM 1135 C C . GLY A 1 140 ? -9.578 1.427 -10.632 1.00 93.38 140 GLY A C 1
ATOM 1136 O O . GLY A 1 140 ? -10.720 1.574 -10.208 1.00 93.38 140 GLY A O 1
ATOM 1137 N N . LYS A 1 141 ? -9.244 1.644 -11.911 1.00 93.31 141 LYS A N 1
ATOM 1138 C CA . LYS A 1 141 ? -10.214 1.939 -12.981 1.00 93.31 141 LYS A CA 1
ATOM 1139 C C . LYS A 1 141 ? -10.867 0.678 -13.553 1.00 93.31 141 LYS A C 1
ATOM 1141 O O . LYS A 1 141 ? -12.017 0.737 -13.971 1.00 93.31 141 LYS A O 1
ATOM 1146 N N . GLN A 1 142 ? -10.140 -0.439 -13.609 1.00 92.44 142 GLN A N 1
ATOM 1147 C CA . GLN A 1 142 ? -10.643 -1.698 -14.179 1.00 92.44 142 GLN A CA 1
ATOM 1148 C C . GLN A 1 142 ? -11.337 -2.607 -13.162 1.00 92.44 142 GLN A C 1
ATOM 1150 O O . GLN A 1 142 ? -12.234 -3.368 -13.520 1.00 92.44 142 GLN A O 1
ATOM 1155 N N . TRP A 1 143 ? -10.916 -2.547 -11.902 1.00 92.69 143 TRP A N 1
ATOM 1156 C CA . TRP A 1 143 ? -11.421 -3.376 -10.812 1.00 92.69 143 TRP A CA 1
ATOM 1157 C C . TRP A 1 143 ? -11.738 -2.507 -9.590 1.00 92.69 143 TRP A C 1
ATOM 1159 O O . TRP A 1 143 ? -11.972 -1.307 -9.697 1.00 92.69 143 TRP A O 1
ATOM 1169 N N . LYS A 1 144 ? -11.771 -3.107 -8.395 1.00 92.88 144 LYS A N 1
ATOM 1170 C CA . LYS A 1 144 ? -11.994 -2.359 -7.156 1.00 92.88 144 LYS A CA 1
ATOM 1171 C C . LYS A 1 144 ? -10.786 -1.479 -6.851 1.00 92.88 144 LYS A C 1
ATOM 1173 O O . LYS A 1 144 ? -9.671 -1.986 -6.740 1.00 92.88 144 LYS A O 1
ATOM 1178 N N . ARG A 1 145 ? -11.029 -0.179 -6.652 1.00 93.75 145 ARG A N 1
ATOM 1179 C CA . ARG A 1 145 ? -10.009 0.819 -6.304 1.00 93.75 145 ARG A CA 1
ATOM 1180 C C . ARG A 1 145 ? -9.196 0.382 -5.079 1.00 93.75 145 ARG A C 1
ATOM 1182 O O . ARG A 1 145 ? -9.768 0.335 -3.985 1.00 93.75 145 ARG A O 1
ATOM 1189 N N . PRO A 1 146 ? -7.888 0.107 -5.214 1.00 96.00 146 PRO A N 1
ATOM 1190 C CA . PRO A 1 146 ? -7.063 -0.260 -4.072 1.00 96.00 146 PRO A CA 1
ATOM 1191 C C . PRO A 1 146 ? -7.001 0.849 -3.021 1.00 96.00 146 PRO A C 1
ATOM 1193 O O . PRO A 1 146 ? -7.146 2.032 -3.331 1.00 96.00 146 PRO A O 1
ATOM 1196 N N . ILE A 1 147 ? -6.807 0.458 -1.767 1.00 97.06 147 ILE A N 1
ATOM 1197 C CA . ILE A 1 147 ? -6.473 1.355 -0.663 1.00 97.06 147 ILE A CA 1
ATOM 1198 C C . ILE A 1 147 ? -4.978 1.192 -0.416 1.00 97.06 147 ILE A C 1
ATOM 1200 O O . ILE A 1 147 ? -4.531 0.118 -0.012 1.00 97.06 147 ILE A O 1
ATOM 1204 N N . VAL A 1 148 ? -4.208 2.241 -0.693 1.00 97.06 148 VAL A N 1
ATOM 1205 C CA . VAL A 1 148 ? -2.764 2.257 -0.445 1.00 97.06 148 VAL A CA 1
ATOM 1206 C C . VAL A 1 148 ? -2.520 2.866 0.930 1.00 97.06 148 VAL A C 1
ATOM 1208 O O . VAL A 1 148 ? -2.908 4.002 1.184 1.00 97.06 148 VAL A O 1
ATOM 1211 N N . VAL A 1 149 ? -1.897 2.097 1.817 1.00 96.88 149 VAL A N 1
ATOM 1212 C CA . VAL A 1 149 ? -1.525 2.506 3.171 1.00 96.88 149 VAL A CA 1
ATOM 1213 C C . VAL A 1 149 ? -0.007 2.538 3.246 1.00 96.88 149 VAL A C 1
ATOM 1215 O O . VAL A 1 149 ? 0.640 1.491 3.203 1.00 96.88 149 VAL A O 1
ATOM 1218 N N . LEU A 1 150 ? 0.544 3.741 3.349 1.00 96.31 150 LEU A N 1
ATOM 1219 C CA . LEU A 1 150 ? 1.959 3.969 3.608 1.00 96.31 150 LEU A CA 1
ATOM 1220 C C . LEU A 1 150 ? 2.094 4.306 5.091 1.00 96.31 150 LEU A C 1
ATOM 1222 O O . LEU A 1 150 ? 1.516 5.295 5.539 1.00 96.31 150 LEU A O 1
ATOM 1226 N N . ASP A 1 151 ? 2.777 3.451 5.843 1.00 92.88 151 ASP A N 1
ATOM 1227 C CA . ASP A 1 151 ? 3.018 3.644 7.275 1.00 92.88 151 ASP A CA 1
ATOM 1228 C C . ASP A 1 151 ? 4.514 3.842 7.525 1.00 92.88 151 ASP A C 1
ATOM 1230 O O . ASP A 1 151 ? 5.340 3.411 6.722 1.00 92.88 151 ASP A O 1
ATOM 1234 N N . GLU A 1 152 ? 4.849 4.497 8.628 1.00 82.94 152 GLU A N 1
ATOM 1235 C CA . GLU A 1 152 ? 6.219 4.771 9.062 1.00 82.94 152 GLU A CA 1
ATOM 1236 C C . GLU A 1 152 ? 6.348 4.295 10.516 1.00 82.94 152 GLU A C 1
ATOM 1238 O O . GLU A 1 152 ? 6.020 5.047 11.444 1.00 82.94 152 GLU A O 1
ATOM 1243 N N . PHE A 1 153 ? 6.729 3.027 10.733 1.00 68.56 153 PHE A N 1
ATOM 1244 C CA . PHE A 1 153 ? 6.645 2.409 12.064 1.00 68.56 153 PHE A CA 1
ATOM 1245 C C . PHE A 1 153 ? 7.950 1.850 12.634 1.00 68.56 153 PHE A C 1
ATOM 1247 O O . PHE A 1 153 ? 8.589 1.026 11.960 1.00 68.56 153 PHE A O 1
#

Sequence (153 aa):
MKNPFKFGTVVDKEHFTNRIEEQQEVRNVIDSNNHLILISPRRYGKTSLIKNVTSHLDRPIISLDIQLTTGINDFASQLLKRVLKINPYEKLKHFIAQFRIVPTIELNPLTGGMDISFRPSEKDNFATLEDVLNLIEKIGKQWKRPIVVLDEF

pLDDT: mean 91.72, std 5.68, range [68.44, 97.5]

Foldseek 3Di:
DDDLADPPDQDEDPNDDDCPVVLVVLVVQQPDPDDDDDDDDPPPRPVNSCCHSCVPDPAAEQEDACVPADAQQSVLFSSVQSVCVVPPCVVCVVLLVPQPWRWDWDADPVPRDIGIGTDDDPVCRNSSVVSSVVSLVVCVVVDPRYDYHYHHD

Secondary structure (DSSP, 8-state):
-------SS---GGG----HHHHHHHHHHHHSSPPP-----TTSSHHHHHHHHHHTSSS-EEEEEGGG--SHHHHHHHHHHHHHHHS-HHHHHHHHTTSSSPPEEEE-TTT--EEEE----TT-TTHHHHHHHHHHHHHHHHSS--EEEEE--

Radius of gyration: 17.71 Å; chains: 1; bounding box: 37×36×56 Å